Protein AF-A0A6J7H8U6-F1 (afdb_monomer_lite)

Foldseek 3Di:
DWDDDDPDIDDDDPDLVVVLVVVQVVLVVQVPDPPHWFAQWFAEDDDWDDDPNDTDDVRVVRRVQSSVVGDGSWYKYFPVSCVRCVVPQQKDWAWDDWDCDVPDRTTTITTIDTNPVVVVPPPD

Secondary structure (DSSP, 8-state):
-EEEETTEEEE--SSHHHHHHHHHHHHHHHHT-TTSPPPEEEE--S--EEETTEEESHHHHHHHHHHHHPPTTEEEE-HHHHHHHTT-TTEEEEE-PPEEETTEEEE--EEEEE-TTGGGSS--

Organism: NCBI:txid449393

InterPro domains:
  IPR001054 Adenylyl cyclase class-3/4/guanylyl cyclase [PF00211] (2-112)
  IPR001054 Adenylyl cyclase class-3/4/guanylyl cyclase [PS50125] (1-67)
  IPR001054 Adenylyl cyclase class-3/4/guanylyl cyclase [cd07302] (2-106)
  IPR029787 Nucleotide cyclase [G3DSA:3.30.70.1230] (1-112)
  IPR029787 Nucleotide cyclase [SSF55073] (2-111)

pLDDT: mean 91.73, std 11.27, range [37.0, 98.62]

Structure (mmCIF, N/CA/C/O backbone):
data_AF-A0A6J7H8U6-F1
#
_entry.id   AF-A0A6J7H8U6-F1
#
loop_
_atom_site.group_PDB
_atom_site.id
_atom_site.type_symbol
_atom_site.label_atom_id
_atom_site.label_alt_id
_atom_site.label_comp_id
_atom_site.label_asym_id
_atom_site.label_entity_id
_atom_site.label_seq_id
_atom_site.pdbx_PDB_ins_code
_atom_site.Cartn_x
_atom_site.Cartn_y
_atom_site.Cartn_z
_atom_site.occupancy
_atom_site.B_iso_or_equiv
_atom_site.auth_seq_id
_atom_site.auth_comp_id
_atom_site.auth_asym_id
_atom_site.auth_atom_id
_atom_site.pdbx_PDB_model_num
ATOM 1 N N . MET A 1 1 ? 2.751 -12.821 -7.177 1.00 81.94 1 MET A N 1
ATOM 2 C CA . MET A 1 1 ? 3.909 -13.533 -6.568 1.00 81.94 1 MET A CA 1
ATOM 3 C C . MET A 1 1 ? 3.858 -13.295 -5.070 1.00 81.94 1 MET A C 1
ATOM 5 O O . MET A 1 1 ? 3.399 -12.229 -4.696 1.00 81.94 1 MET A O 1
ATOM 9 N N . ILE A 1 2 ? 4.304 -14.237 -4.235 1.00 87.81 2 ILE A N 1
ATOM 10 C CA . ILE A 1 2 ? 4.462 -14.044 -2.783 1.00 87.81 2 ILE A CA 1
ATOM 11 C C . ILE A 1 2 ? 5.887 -14.470 -2.409 1.00 87.81 2 ILE A C 1
ATOM 13 O O . ILE A 1 2 ? 6.356 -15.496 -2.904 1.00 87.81 2 ILE A O 1
ATOM 17 N N . LYS A 1 3 ? 6.579 -13.690 -1.576 1.00 87.38 3 LYS A N 1
ATOM 18 C CA . LYS A 1 3 ? 7.859 -14.070 -0.962 1.00 87.38 3 LYS A CA 1
ATOM 19 C C . LYS A 1 3 ? 7.958 -13.549 0.468 1.00 87.38 3 LYS A C 1
ATOM 21 O O . LYS A 1 3 ? 7.441 -12.477 0.771 1.00 87.38 3 LYS A O 1
ATOM 26 N N . ASN A 1 4 ? 8.696 -14.268 1.303 1.00 87.06 4 ASN A N 1
ATOM 27 C CA . ASN A 1 4 ? 9.028 -13.814 2.650 1.00 87.06 4 ASN A CA 1
ATOM 28 C C . ASN A 1 4 ? 10.321 -12.987 2.615 1.00 87.06 4 ASN A C 1
ATOM 30 O O . ASN A 1 4 ? 11.259 -13.314 1.882 1.00 87.06 4 ASN A O 1
ATOM 34 N N . VAL A 1 5 ? 10.370 -11.920 3.406 1.00 84.12 5 VAL A N 1
ATOM 35 C CA . VAL A 1 5 ? 11.507 -11.008 3.567 1.00 84.12 5 VAL A CA 1
ATOM 36 C C . VAL A 1 5 ? 11.754 -10.842 5.066 1.00 84.12 5 VAL A C 1
ATOM 38 O O . VAL A 1 5 ? 11.316 -9.880 5.683 1.00 84.12 5 VAL A O 1
ATOM 41 N N . GLY A 1 6 ? 12.428 -11.821 5.671 1.00 84.81 6 GLY A N 1
ATOM 42 C CA . GLY A 1 6 ? 12.521 -11.892 7.131 1.00 84.81 6 GLY A CA 1
ATOM 43 C C . GLY A 1 6 ? 11.161 -12.230 7.743 1.00 84.81 6 GLY A C 1
ATOM 44 O O . GLY A 1 6 ? 10.599 -13.275 7.418 1.00 84.81 6 GLY A O 1
ATOM 45 N N . ASP A 1 7 ? 10.661 -11.354 8.610 1.00 85.81 7 ASP A N 1
ATOM 46 C CA . ASP A 1 7 ? 9.324 -11.395 9.212 1.00 85.81 7 ASP A CA 1
ATOM 47 C C . ASP A 1 7 ? 8.245 -10.714 8.350 1.00 85.81 7 ASP A C 1
ATOM 49 O O . ASP A 1 7 ? 7.056 -10.844 8.634 1.00 85.81 7 ASP A O 1
ATOM 53 N N . GLU A 1 8 ? 8.634 -10.029 7.271 1.00 91.19 8 GLU A N 1
ATOM 54 C CA . GLU A 1 8 ? 7.700 -9.415 6.330 1.00 91.19 8 GLU A CA 1
ATOM 55 C C . GLU A 1 8 ? 7.293 -10.385 5.209 1.00 91.19 8 GLU A C 1
ATOM 57 O O . GLU A 1 8 ? 8.053 -11.263 4.788 1.00 91.19 8 GLU A O 1
ATOM 62 N N . VAL A 1 9 ? 6.103 -10.169 4.646 1.00 93.88 9 VAL A N 1
ATOM 63 C CA . VAL A 1 9 ? 5.655 -10.816 3.408 1.00 93.88 9 VAL A CA 1
ATOM 64 C C . VAL A 1 9 ? 5.527 -9.758 2.322 1.00 93.88 9 VAL A C 1
ATOM 66 O O . VAL A 1 9 ? 4.882 -8.728 2.503 1.00 93.88 9 VAL A O 1
ATOM 69 N N . MET A 1 10 ? 6.113 -10.027 1.160 1.00 95.38 10 MET A N 1
ATOM 70 C CA . MET A 1 10 ? 5.916 -9.240 -0.048 1.00 95.38 10 MET A CA 1
ATOM 71 C C . MET A 1 10 ? 5.025 -10.013 -1.012 1.00 95.38 10 MET A C 1
ATOM 73 O O . MET A 1 10 ? 5.324 -11.157 -1.356 1.00 95.38 10 MET A O 1
ATOM 77 N N . PHE A 1 11 ? 3.976 -9.362 -1.508 1.00 96.62 11 PHE A N 1
ATOM 78 C CA . PHE A 1 11 ? 3.115 -9.908 -2.548 1.00 96.62 11 PHE A CA 1
ATOM 79 C C . PHE A 1 11 ? 3.019 -8.978 -3.765 1.00 96.62 11 PHE A C 1
ATOM 81 O O . PHE A 1 11 ? 3.389 -7.806 -3.710 1.00 96.62 11 PHE A O 1
ATOM 88 N N . SER A 1 12 ? 2.540 -9.516 -4.885 1.00 96.25 12 SER A N 1
ATOM 89 C CA . SER A 1 12 ? 2.200 -8.756 -6.088 1.00 96.25 12 SER A CA 1
ATOM 90 C C . SER A 1 12 ? 0.895 -9.250 -6.699 1.00 96.25 12 SER A C 1
ATOM 92 O O . SER A 1 12 ? 0.656 -10.462 -6.741 1.00 96.25 12 SER A O 1
ATOM 94 N N . ALA A 1 13 ? 0.105 -8.306 -7.211 1.00 96.94 13 ALA A N 1
ATOM 95 C CA . ALA A 1 13 ? -1.156 -8.539 -7.906 1.00 96.94 13 ALA A CA 1
ATOM 96 C C . ALA A 1 13 ? -1.113 -7.979 -9.339 1.00 96.94 13 ALA A C 1
ATOM 98 O O . ALA A 1 13 ? -0.186 -7.248 -9.699 1.00 96.94 13 ALA A O 1
ATOM 99 N N . GLN A 1 14 ? -2.093 -8.362 -10.159 1.00 94.81 14 GLN A N 1
ATOM 100 C CA . GLN A 1 14 ? -2.197 -7.922 -11.556 1.00 94.81 14 GLN A CA 1
ATOM 101 C C . GLN A 1 14 ? -2.978 -6.617 -11.722 1.00 94.81 14 GLN A C 1
ATOM 103 O O . GLN A 1 14 ? -2.838 -5.970 -12.758 1.00 94.81 14 GLN A O 1
ATOM 108 N N . THR A 1 15 ? -3.752 -6.225 -10.711 1.00 97.44 15 THR A N 1
ATOM 109 C CA . THR A 1 15 ? -4.544 -4.994 -10.689 1.00 97.44 15 THR A CA 1
ATOM 110 C C . THR A 1 15 ? -4.337 -4.255 -9.358 1.00 97.44 15 THR A C 1
ATOM 112 O O . THR A 1 15 ? -3.969 -4.884 -8.352 1.00 97.44 15 THR A O 1
ATOM 115 N N . PRO A 1 16 ? -4.511 -2.921 -9.326 1.00 98.06 16 PRO A N 1
ATOM 116 C CA . PRO A 1 16 ? -4.464 -2.162 -8.081 1.00 98.06 16 PRO A CA 1
ATOM 117 C C . PRO A 1 16 ? -5.610 -2.544 -7.131 1.00 98.06 16 PRO A C 1
ATOM 119 O O . PRO A 1 16 ? -5.395 -2.558 -5.918 1.00 98.06 16 PRO A O 1
ATOM 122 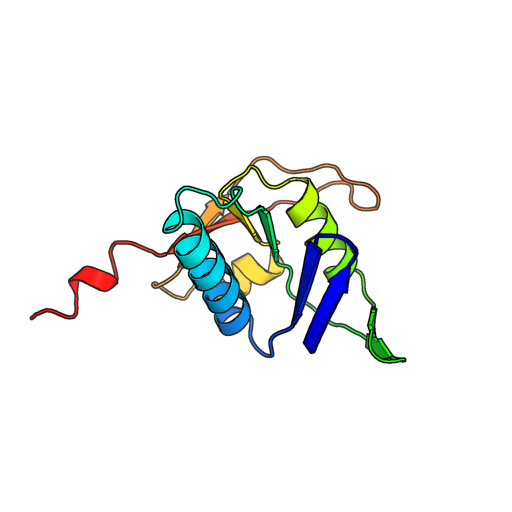N N . GLU A 1 17 ? -6.784 -2.901 -7.653 1.00 98.31 17 GLU A N 1
ATOM 123 C CA . GLU A 1 17 ? -7.949 -3.338 -6.878 1.00 98.31 17 GLU A CA 1
ATOM 124 C C . GLU A 1 17 ? -7.662 -4.656 -6.153 1.00 98.31 17 GLU A C 1
ATOM 126 O O . GLU A 1 17 ? -7.811 -4.724 -4.935 1.00 98.31 17 GLU A O 1
ATOM 131 N N . ASP A 1 18 ? -7.135 -5.670 -6.849 1.00 98.25 18 ASP A N 1
ATOM 132 C CA . ASP A 1 18 ? -6.767 -6.949 -6.222 1.00 98.25 18 ASP A CA 1
ATOM 133 C C . ASP A 1 18 ? -5.738 -6.742 -5.103 1.00 98.25 18 ASP A C 1
ATOM 135 O O . ASP A 1 18 ? -5.834 -7.339 -4.031 1.00 98.25 18 ASP A O 1
ATOM 139 N N . ALA A 1 19 ? -4.747 -5.870 -5.323 1.00 98.31 19 ALA A N 1
ATOM 140 C CA . ALA A 1 19 ? -3.759 -5.552 -4.297 1.00 98.31 19 ALA A CA 1
ATOM 141 C C . ALA A 1 19 ? -4.388 -4.858 -3.077 1.00 98.31 19 ALA A C 1
ATOM 143 O O . ALA A 1 19 ? -3.988 -5.134 -1.943 1.00 98.31 19 ALA A O 1
ATOM 144 N N . ALA A 1 20 ? -5.357 -3.968 -3.304 1.00 98.44 20 ALA A N 1
ATOM 145 C CA . ALA A 1 20 ? -6.109 -3.298 -2.253 1.00 98.44 20 ALA A CA 1
ATOM 146 C C . ALA A 1 20 ? -6.962 -4.289 -1.451 1.00 98.44 20 ALA A C 1
ATOM 148 O O . ALA A 1 20 ? -6.902 -4.263 -0.222 1.00 98.44 20 ALA A O 1
ATOM 149 N N . HIS A 1 21 ? -7.692 -5.186 -2.119 1.00 98.31 21 HIS A N 1
ATOM 150 C CA . HIS A 1 21 ? -8.494 -6.219 -1.462 1.00 98.31 21 HIS A CA 1
ATOM 151 C C . HIS A 1 21 ? -7.633 -7.149 -0.617 1.00 98.31 21 HIS A C 1
ATOM 153 O O . HIS A 1 21 ? -7.901 -7.281 0.569 1.00 98.31 21 HIS A O 1
ATOM 159 N N . ILE A 1 22 ? -6.543 -7.692 -1.173 1.00 98.19 22 ILE A N 1
ATOM 160 C CA . ILE A 1 22 ? -5.626 -8.566 -0.426 1.00 98.19 22 ILE A CA 1
ATOM 161 C C . ILE A 1 22 ? -5.135 -7.873 0.850 1.00 98.19 22 ILE A C 1
ATOM 163 O O . ILE A 1 22 ? -5.122 -8.475 1.919 1.00 98.19 22 ILE A O 1
ATOM 167 N N . ALA A 1 23 ? -4.737 -6.602 0.762 1.00 98.12 23 ALA A N 1
ATOM 168 C CA . ALA A 1 23 ? -4.267 -5.857 1.926 1.00 98.12 23 ALA A CA 1
ATOM 169 C C . ALA A 1 23 ? -5.363 -5.614 2.971 1.00 98.12 23 ALA A C 1
ATOM 171 O O . ALA A 1 23 ? -5.083 -5.686 4.166 1.00 98.12 23 ALA A O 1
ATOM 172 N N . LEU A 1 24 ? -6.584 -5.303 2.531 1.00 97.94 24 LEU A N 1
ATOM 173 C CA . LEU A 1 24 ? -7.728 -5.089 3.415 1.00 97.94 24 LEU A CA 1
ATOM 174 C C . LEU A 1 24 ? -8.151 -6.395 4.091 1.00 97.94 24 LEU A C 1
ATOM 176 O O . LEU A 1 24 ? -8.299 -6.407 5.305 1.00 97.94 24 LEU A O 1
ATOM 180 N N . ASP A 1 25 ? -8.254 -7.487 3.336 1.00 97.31 25 ASP A N 1
ATOM 181 C CA . ASP A 1 25 ? -8.591 -8.817 3.849 1.00 97.31 25 ASP A CA 1
ATOM 182 C C . ASP A 1 25 ? -7.542 -9.306 4.860 1.00 97.31 25 ASP A C 1
ATOM 184 O O . ASP A 1 25 ? -7.892 -9.860 5.898 1.00 97.31 25 ASP A O 1
ATOM 188 N N . LEU A 1 26 ? -6.250 -9.070 4.594 1.00 95.81 26 LEU A N 1
ATOM 189 C CA . LEU A 1 26 ? -5.177 -9.398 5.537 1.00 95.81 26 LEU A CA 1
ATOM 190 C C . LEU A 1 26 ? -5.268 -8.574 6.821 1.00 95.81 26 LEU A C 1
ATOM 192 O O . LEU A 1 26 ? -5.072 -9.122 7.901 1.00 95.81 26 LEU A O 1
ATOM 196 N N . GLN A 1 27 ? -5.547 -7.273 6.713 1.00 95.44 27 GLN A N 1
ATOM 197 C CA . GLN A 1 27 ? -5.718 -6.419 7.885 1.00 95.44 27 GLN A CA 1
ATOM 198 C C . GLN A 1 27 ? -6.916 -6.883 8.720 1.00 95.44 27 GLN A C 1
ATOM 200 O O . GLN A 1 27 ? -6.763 -7.068 9.921 1.00 95.44 27 GLN A O 1
ATOM 205 N N . ASP A 1 28 ? -8.062 -7.135 8.081 1.00 93.88 28 ASP A N 1
ATOM 206 C CA . ASP A 1 28 ? -9.282 -7.602 8.744 1.00 93.88 28 ASP A CA 1
ATOM 207 C C . ASP A 1 28 ? -9.030 -8.949 9.461 1.00 93.88 28 ASP A C 1
ATOM 209 O O . ASP A 1 28 ? -9.332 -9.094 10.643 1.00 93.88 28 ASP A O 1
ATOM 213 N N . ALA A 1 29 ? -8.374 -9.908 8.796 1.00 94.50 29 ALA A N 1
ATOM 214 C CA . ALA A 1 29 ? -8.079 -11.224 9.369 1.00 94.50 29 ALA A CA 1
ATOM 215 C C . ALA A 1 29 ? -7.105 -11.192 10.564 1.00 94.50 29 ALA A C 1
ATOM 217 O O . ALA A 1 29 ? -7.155 -12.081 11.417 1.00 94.50 29 ALA A O 1
ATOM 218 N N . PHE A 1 30 ? -6.196 -10.213 10.617 1.00 93.38 30 PHE A N 1
ATOM 219 C CA . PHE A 1 30 ? -5.288 -10.024 11.754 1.00 93.38 30 PHE A CA 1
ATOM 220 C C . PHE A 1 30 ? -5.959 -9.255 12.892 1.00 93.38 30 PHE A C 1
ATOM 222 O O . PHE A 1 30 ? -5.772 -9.626 14.047 1.00 93.38 30 PHE A O 1
ATOM 229 N N . ASP A 1 31 ? -6.774 -8.245 12.576 1.00 90.50 31 ASP A N 1
ATOM 230 C CA . ASP A 1 31 ? -7.540 -7.476 13.564 1.00 90.50 31 ASP A CA 1
ATOM 231 C C . ASP A 1 31 ? -8.569 -8.366 14.307 1.00 90.50 31 ASP A C 1
ATOM 233 O O . ASP A 1 31 ? -8.928 -8.078 15.449 1.00 90.50 31 ASP A O 1
ATOM 237 N N . GLU A 1 32 ? -9.037 -9.460 13.689 1.00 91.38 32 GLU A N 1
ATOM 238 C CA . GLU A 1 32 ? -9.939 -10.452 14.300 1.00 91.38 32 GLU A CA 1
ATOM 239 C C . GLU A 1 32 ? -9.259 -11.398 15.314 1.00 91.38 32 GLU A C 1
ATOM 241 O O . GL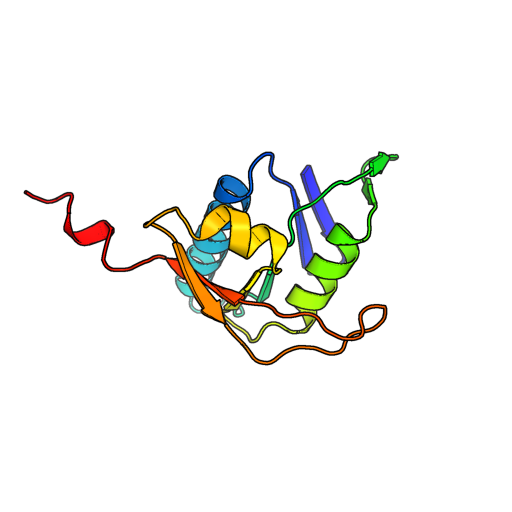U A 1 32 ? -9.952 -12.083 16.069 1.00 91.38 32 GLU A O 1
ATOM 246 N N . GLN A 1 33 ? -7.923 -11.460 15.358 1.00 91.69 33 GLN A N 1
ATOM 247 C CA . GLN A 1 33 ? -7.179 -12.369 16.238 1.00 91.69 33 GLN A CA 1
ATOM 248 C C . GLN A 1 33 ? -6.553 -11.617 17.419 1.00 91.69 33 GLN A C 1
ATOM 250 O O . GLN A 1 33 ? -5.621 -10.841 17.235 1.00 91.69 33 GLN A O 1
ATOM 255 N N . GLU A 1 34 ? -6.998 -11.903 18.650 1.00 85.12 34 GLU A N 1
ATOM 256 C CA . GLU A 1 34 ? -6.521 -11.206 19.865 1.00 85.12 34 GLU A CA 1
ATOM 257 C C . GLU A 1 34 ? -5.001 -11.315 20.104 1.00 85.12 34 GLU A C 1
ATOM 259 O O . GLU A 1 34 ? -4.402 -10.394 20.658 1.00 85.12 34 GLU A O 1
ATOM 264 N N . ASP A 1 35 ? -4.370 -12.411 19.670 1.00 91.06 35 ASP A N 1
ATOM 265 C CA . ASP A 1 35 ? -2.945 -12.689 19.904 1.00 91.06 35 ASP A CA 1
ATOM 266 C C . ASP A 1 35 ? -2.030 -12.293 18.728 1.00 91.06 35 ASP A C 1
ATOM 268 O O . ASP A 1 35 ? -0.817 -12.532 18.773 1.00 91.06 35 ASP A O 1
ATOM 272 N N . MET A 1 36 ? -2.578 -11.706 17.659 1.00 88.69 36 MET A N 1
ATOM 273 C CA . MET A 1 36 ? -1.785 -11.282 16.505 1.00 88.69 36 MET A CA 1
ATOM 274 C C . MET A 1 36 ? -1.325 -9.826 16.632 1.00 88.69 36 MET A C 1
ATOM 276 O O . MET A 1 36 ? -2.074 -8.964 17.089 1.00 88.69 36 MET A O 1
ATOM 280 N N . PRO A 1 37 ? -0.090 -9.504 16.207 1.00 90.00 37 PRO A N 1
ATOM 281 C CA . PRO A 1 37 ? 0.349 -8.123 16.142 1.00 90.00 37 PRO A CA 1
ATOM 282 C C . PRO A 1 37 ? -0.356 -7.385 15.001 1.00 90.00 37 PRO A C 1
ATOM 284 O O . PRO A 1 37 ? -0.501 -7.904 13.894 1.00 90.00 37 PRO A O 1
ATOM 287 N N . ASP A 1 38 ? -0.679 -6.121 15.250 1.00 93.50 38 ASP A N 1
ATOM 288 C CA . ASP A 1 38 ? -1.190 -5.193 14.246 1.00 93.50 38 ASP A CA 1
ATOM 289 C C . ASP A 1 38 ? -0.298 -5.142 12.992 1.00 93.50 38 ASP A C 1
ATOM 291 O O . ASP A 1 38 ? 0.875 -4.735 13.043 1.00 93.50 38 ASP A O 1
ATOM 295 N N . LEU A 1 39 ? -0.883 -5.457 11.835 1.00 95.25 39 LEU A N 1
ATOM 296 C CA . LEU A 1 39 ? -0.177 -5.369 10.562 1.00 95.25 39 LEU A CA 1
ATOM 297 C C . LEU A 1 39 ? 0.146 -3.926 10.166 1.00 95.25 39 LEU A C 1
ATOM 299 O O . LEU A 1 39 ? -0.576 -2.966 10.445 1.00 95.25 39 LEU A O 1
ATOM 303 N N . ARG A 1 40 ? 1.260 -3.789 9.451 1.00 97.44 40 ARG A N 1
ATOM 304 C CA . ARG A 1 40 ? 1.655 -2.574 8.740 1.00 97.44 40 ARG A CA 1
ATOM 305 C C . ARG A 1 40 ? 1.747 -2.927 7.272 1.00 97.44 40 ARG A C 1
ATOM 307 O O . ARG A 1 40 ? 2.523 -3.807 6.913 1.00 97.44 40 ARG A O 1
ATOM 314 N N . VAL A 1 41 ? 0.988 -2.243 6.424 1.00 98.38 41 VAL A N 1
ATOM 315 C CA . VAL A 1 41 ? 0.951 -2.563 4.994 1.00 98.38 41 VAL A CA 1
ATOM 316 C C . VAL A 1 41 ? 1.301 -1.333 4.168 1.00 98.38 41 VAL A C 1
ATOM 318 O O . VAL A 1 41 ? 0.771 -0.241 4.376 1.00 98.38 41 VAL A O 1
ATOM 321 N N . GLY A 1 42 ? 2.206 -1.510 3.210 1.00 98.31 42 GLY A N 1
ATOM 322 C CA . GLY A 1 42 ? 2.568 -0.517 2.208 1.00 98.31 42 GLY A CA 1
ATOM 323 C C . GLY A 1 42 ? 2.334 -1.064 0.807 1.00 98.31 42 GLY A C 1
ATOM 324 O O . GLY A 1 42 ? 2.898 -2.093 0.446 1.00 98.31 42 GLY A O 1
ATOM 325 N N . LEU A 1 43 ? 1.540 -0.359 0.004 1.00 98.56 43 LEU A N 1
ATOM 326 C CA . LEU A 1 43 ? 1.269 -0.712 -1.387 1.00 98.56 43 LEU A CA 1
ATOM 327 C C . LEU A 1 43 ? 1.716 0.411 -2.321 1.00 98.56 43 LEU A C 1
ATOM 329 O O . LEU A 1 43 ? 1.595 1.598 -2.012 1.00 98.56 43 LEU A O 1
ATOM 333 N N . ALA A 1 44 ? 2.226 0.032 -3.484 1.00 98.25 44 ALA A N 1
ATOM 334 C CA . ALA A 1 44 ? 2.579 0.965 -4.540 1.00 98.25 44 ALA A CA 1
ATOM 335 C C . ALA A 1 44 ? 2.280 0.336 -5.899 1.00 98.25 44 ALA A C 1
ATOM 337 O O . ALA A 1 44 ? 2.435 -0.876 -6.068 1.00 98.25 44 ALA A O 1
ATOM 338 N N . TRP A 1 45 ? 1.885 1.166 -6.863 1.00 98.12 45 TRP A N 1
ATOM 339 C CA . TRP A 1 45 ? 1.539 0.717 -8.209 1.00 98.12 45 TRP A CA 1
ATOM 340 C C . TRP A 1 45 ? 2.524 1.243 -9.253 1.00 98.12 45 TRP A C 1
ATOM 342 O O . TRP A 1 45 ? 2.953 2.396 -9.203 1.00 98.12 45 TRP A O 1
ATOM 352 N N . GLY A 1 46 ? 2.917 0.389 -10.199 1.00 97.00 46 GLY A N 1
ATOM 353 C CA . GLY A 1 46 ? 3.848 0.771 -11.256 1.00 97.00 46 GLY A CA 1
ATOM 354 C C . GLY A 1 46 ? 4.626 -0.393 -11.872 1.00 97.00 46 GLY A C 1
ATOM 355 O O . GLY A 1 46 ? 4.467 -1.547 -11.471 1.00 97.00 46 GLY A O 1
ATOM 356 N N . PRO A 1 47 ? 5.493 -0.095 -12.856 1.00 95.69 47 PRO A N 1
ATOM 357 C CA . PRO A 1 47 ? 6.236 -1.111 -13.585 1.00 95.69 47 PRO A CA 1
ATOM 358 C C . PRO A 1 47 ? 7.256 -1.821 -12.691 1.00 95.69 47 PRO A C 1
ATOM 360 O O . PRO A 1 47 ? 7.981 -1.197 -11.911 1.00 95.69 47 PRO A O 1
ATOM 363 N N . VAL A 1 48 ? 7.358 -3.135 -12.880 1.00 95.06 48 VAL A N 1
ATOM 364 C CA . VAL A 1 48 ? 8.345 -3.998 -12.226 1.00 95.06 48 VAL A CA 1
ATOM 365 C C . VAL A 1 48 ? 9.096 -4.827 -13.256 1.00 95.06 48 VAL A C 1
ATOM 367 O O . VAL A 1 48 ? 8.548 -5.227 -14.282 1.00 95.06 48 VAL A O 1
ATOM 370 N N . LEU A 1 49 ? 10.354 -5.126 -12.955 1.00 95.44 49 LEU A N 1
ATOM 371 C CA . LEU A 1 49 ? 11.123 -6.147 -13.649 1.00 95.44 49 LEU A CA 1
ATOM 372 C C . LEU A 1 49 ? 11.109 -7.427 -12.812 1.00 95.44 49 LEU A C 1
ATOM 374 O O . LEU A 1 49 ? 11.640 -7.434 -11.704 1.00 95.44 49 LEU A O 1
ATOM 378 N N . ALA A 1 50 ? 10.558 -8.507 -13.361 1.00 93.56 50 ALA A N 1
ATOM 379 C CA . ALA A 1 50 ? 10.646 -9.834 -12.761 1.00 93.56 50 ALA A CA 1
ATOM 380 C C . ALA A 1 50 ? 11.915 -10.552 -13.246 1.00 93.56 50 ALA A C 1
ATOM 382 O O . ALA A 1 50 ? 12.065 -10.811 -14.442 1.00 93.56 50 ALA A O 1
ATOM 383 N N . ARG A 1 51 ? 12.839 -10.876 -12.337 1.00 92.44 51 ARG A N 1
ATOM 384 C CA . ARG A 1 51 ? 14.046 -11.664 -12.636 1.00 92.44 51 ARG A CA 1
ATOM 385 C C . ARG A 1 51 ? 14.480 -12.499 -11.447 1.00 92.44 51 ARG A C 1
ATOM 387 O O . ARG A 1 51 ? 14.370 -12.058 -10.317 1.00 92.44 51 ARG A O 1
ATOM 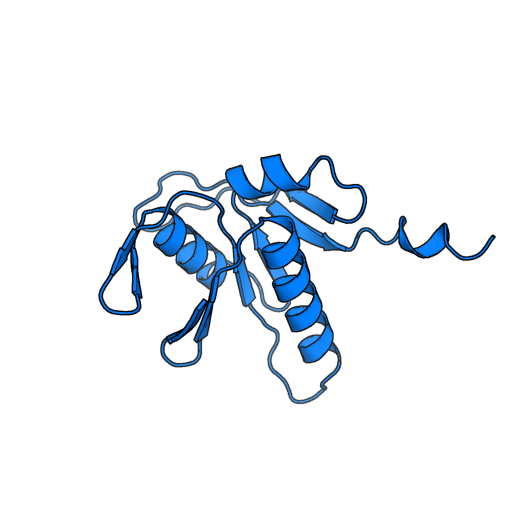394 N N . TYR A 1 52 ? 15.016 -13.687 -11.726 1.00 88.44 52 TYR A N 1
ATOM 395 C CA . TYR A 1 52 ? 15.567 -14.596 -10.710 1.00 88.44 52 TYR A CA 1
ATOM 396 C C . TYR A 1 52 ? 14.597 -14.900 -9.559 1.00 88.44 52 TYR A C 1
ATOM 398 O O . TYR A 1 52 ? 15.012 -15.072 -8.420 1.00 88.44 52 TYR A O 1
ATOM 406 N N . GLY A 1 53 ? 13.296 -14.949 -9.863 1.00 85.88 53 GLY A N 1
ATOM 407 C CA . GLY A 1 53 ? 12.267 -15.144 -8.845 1.00 85.88 53 GLY A CA 1
ATOM 408 C C . GLY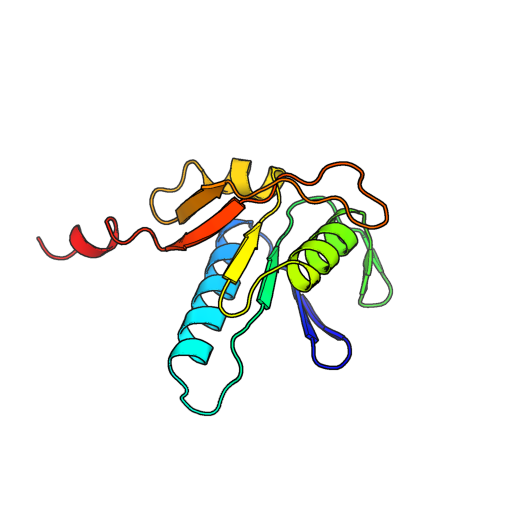 A 1 53 ? 12.091 -13.947 -7.910 1.00 85.88 53 GLY A C 1
ATOM 409 O O . GLY A 1 53 ? 11.618 -14.140 -6.800 1.00 85.88 53 GLY A O 1
ATOM 410 N N . ASP A 1 54 ? 12.467 -12.737 -8.333 1.00 90.81 54 ASP A N 1
ATOM 411 C CA . ASP A 1 54 ? 12.289 -11.500 -7.577 1.00 90.81 54 ASP A CA 1
ATOM 412 C C . ASP A 1 54 ? 11.764 -10.345 -8.455 1.00 90.81 54 ASP A C 1
ATOM 414 O O . ASP A 1 54 ? 11.829 -10.393 -9.688 1.00 90.81 54 ASP A O 1
ATOM 418 N N . LEU A 1 55 ? 11.222 -9.307 -7.814 1.00 93.50 55 LEU A N 1
ATOM 419 C CA . LEU A 1 55 ? 10.728 -8.076 -8.413 1.00 93.50 55 LEU A CA 1
ATOM 420 C C . LEU A 1 55 ? 11.665 -6.909 -8.102 1.00 93.50 55 LEU A C 1
ATOM 422 O O . LEU A 1 55 ? 12.005 -6.633 -6.952 1.00 93.50 55 LEU A O 1
ATOM 426 N N . TYR A 1 56 ? 12.010 -6.164 -9.146 1.00 94.12 56 TYR A N 1
ATOM 427 C CA . TYR A 1 56 ? 12.870 -4.991 -9.069 1.00 94.12 56 TYR A CA 1
ATOM 428 C C . TYR A 1 56 ? 12.157 -3.764 -9.626 1.00 94.12 56 TYR A C 1
ATOM 430 O O . TYR A 1 56 ? 11.421 -3.843 -10.609 1.00 94.12 56 TYR A O 1
ATOM 438 N N . GLY A 1 57 ? 12.419 -2.608 -9.022 1.00 94.06 57 GLY A N 1
ATOM 439 C CA . GLY A 1 57 ? 11.890 -1.328 -9.480 1.00 94.06 57 GLY A CA 1
ATOM 440 C C . GLY A 1 57 ? 11.798 -0.306 -8.356 1.00 94.06 57 GLY A C 1
ATOM 441 O O . GLY A 1 57 ? 11.888 -0.638 -7.172 1.00 94.06 57 GLY A O 1
ATOM 442 N N . SER A 1 58 ? 11.598 0.960 -8.719 1.00 94.56 58 SER A N 1
ATOM 443 C CA . SER A 1 58 ? 11.310 2.016 -7.743 1.00 94.56 58 SER A CA 1
ATOM 444 C C . SER A 1 58 ? 10.037 1.713 -6.951 1.00 94.56 58 SER A C 1
ATOM 446 O O . SER A 1 58 ? 10.024 1.952 -5.749 1.00 94.56 58 SER A O 1
ATOM 448 N N . VAL A 1 59 ? 9.020 1.120 -7.587 1.00 96.06 59 VAL A N 1
ATOM 449 C CA . VAL A 1 59 ? 7.742 0.753 -6.955 1.00 96.06 59 VAL A CA 1
ATOM 450 C C . VAL A 1 59 ? 7.921 -0.209 -5.774 1.00 96.06 59 VAL A C 1
ATOM 452 O O . VAL A 1 59 ? 7.342 0.016 -4.716 1.00 96.06 59 VAL A O 1
ATOM 455 N N . VAL A 1 60 ? 8.818 -1.196 -5.887 1.00 95.38 60 VAL A N 1
ATOM 456 C CA . VAL A 1 60 ? 9.135 -2.138 -4.796 1.00 95.38 60 VAL A CA 1
ATOM 457 C C . VAL A 1 60 ? 9.762 -1.403 -3.612 1.00 95.38 60 VAL A C 1
ATOM 459 O O . VAL A 1 60 ? 9.397 -1.625 -2.459 1.00 95.38 60 VAL A O 1
ATOM 462 N N . ASN A 1 61 ? 10.667 -0.461 -3.895 1.00 95.38 61 ASN A N 1
ATOM 463 C CA . ASN A 1 61 ? 11.267 0.372 -2.858 1.00 95.38 61 ASN A CA 1
ATOM 464 C C . ASN A 1 61 ? 10.230 1.290 -2.197 1.00 95.38 61 ASN A C 1
ATOM 466 O O . ASN A 1 61 ? 10.280 1.467 -0.984 1.00 95.38 61 ASN A O 1
ATOM 470 N N . ILE A 1 62 ? 9.306 1.878 -2.963 1.00 96.94 62 ILE A N 1
ATOM 471 C CA . ILE A 1 62 ? 8.235 2.727 -2.420 1.00 96.94 62 ILE A CA 1
ATOM 472 C C . ILE A 1 62 ? 7.347 1.907 -1.487 1.00 96.94 62 ILE A C 1
ATOM 474 O O . ILE A 1 62 ? 7.169 2.329 -0.348 1.00 96.94 62 ILE A O 1
ATOM 478 N N . ALA A 1 63 ? 6.872 0.735 -1.921 1.00 97.31 63 ALA A N 1
ATOM 479 C CA . ALA A 1 63 ? 6.058 -0.160 -1.098 1.00 97.31 63 ALA A CA 1
ATOM 480 C C . ALA A 1 63 ? 6.750 -0.465 0.241 1.00 97.31 63 ALA A C 1
ATOM 482 O O . ALA A 1 63 ? 6.188 -0.179 1.295 1.00 97.31 63 ALA A O 1
ATOM 483 N N . ALA A 1 64 ? 8.022 -0.880 0.212 1.00 96.06 64 ALA A N 1
ATOM 484 C CA . ALA A 1 64 ? 8.798 -1.132 1.428 1.00 96.06 64 ALA A CA 1
ATOM 485 C C . ALA A 1 64 ? 8.914 0.109 2.336 1.00 96.06 64 ALA A C 1
ATOM 487 O O . ALA A 1 64 ? 8.770 0.019 3.554 1.00 96.06 64 ALA A O 1
ATOM 488 N N . ARG A 1 65 ? 9.141 1.305 1.769 1.00 96.38 65 ARG A N 1
ATOM 489 C CA . ARG A 1 65 ? 9.199 2.548 2.562 1.00 96.38 65 ARG A CA 1
ATOM 490 C C . ARG A 1 65 ? 7.853 2.931 3.160 1.00 96.38 65 ARG A C 1
ATOM 492 O O . ARG A 1 65 ? 7.839 3.497 4.254 1.00 96.38 65 ARG A O 1
ATOM 499 N N . LEU A 1 66 ? 6.758 2.660 2.458 1.00 97.69 66 LEU A N 1
ATOM 500 C CA . LEU A 1 66 ? 5.411 2.867 2.972 1.00 97.69 66 LEU A CA 1
ATOM 501 C C . LEU A 1 66 ? 5.128 1.909 4.127 1.00 97.69 66 LEU A C 1
ATOM 503 O O . LEU A 1 66 ? 4.720 2.391 5.177 1.00 97.69 66 LEU A O 1
ATOM 507 N N . THR A 1 67 ? 5.463 0.622 3.995 1.00 97.25 67 THR A N 1
ATOM 508 C CA . THR A 1 67 ? 5.346 -0.374 5.073 1.00 97.25 67 THR A CA 1
ATOM 509 C C . THR A 1 67 ? 6.099 0.069 6.325 1.00 97.25 67 THR A C 1
ATOM 511 O O . THR A 1 67 ? 5.508 0.180 7.397 1.00 97.25 67 THR A O 1
ATOM 514 N N . SER A 1 68 ? 7.379 0.445 6.194 1.00 95.38 68 SER A N 1
ATOM 515 C CA . SER A 1 68 ? 8.178 0.904 7.342 1.00 95.38 68 SER A CA 1
ATOM 516 C C . SER A 1 68 ? 7.648 2.191 7.988 1.00 95.38 68 SER A C 1
ATOM 518 O O . SER A 1 68 ? 7.969 2.474 9.140 1.00 95.38 68 SER A O 1
ATOM 520 N N . SER A 1 69 ? 6.886 3.000 7.246 1.00 96.19 69 SER A N 1
ATOM 521 C CA . SER A 1 69 ? 6.340 4.277 7.722 1.00 96.19 69 SER A CA 1
ATOM 522 C C . SER A 1 69 ? 4.885 4.182 8.182 1.00 96.19 69 SER A C 1
ATOM 524 O O . SER A 1 69 ? 4.354 5.161 8.710 1.00 96.19 69 SER A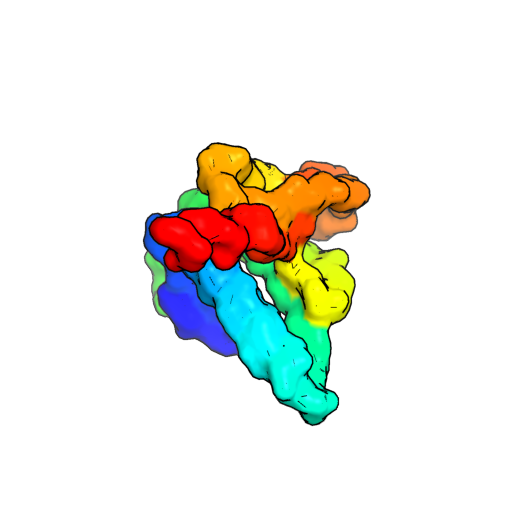 O 1
ATOM 526 N N . ALA A 1 70 ? 4.224 3.052 7.938 1.00 97.06 70 ALA A N 1
ATOM 527 C CA . ALA A 1 70 ? 2.854 2.823 8.348 1.00 97.06 70 ALA A CA 1
ATOM 528 C C . ALA A 1 70 ? 2.785 2.670 9.871 1.00 97.06 70 ALA A C 1
ATOM 530 O O . ALA A 1 70 ? 3.665 2.084 10.508 1.00 97.06 70 ALA A O 1
ATOM 531 N N . ASN A 1 71 ? 1.718 3.209 10.454 1.00 96.69 71 ASN A N 1
ATOM 532 C CA . ASN A 1 71 ? 1.393 2.913 11.843 1.00 96.69 71 ASN A CA 1
ATOM 533 C C . ASN A 1 71 ? 0.832 1.482 11.927 1.00 96.69 71 ASN A C 1
ATOM 535 O O . ASN A 1 71 ? 0.277 1.004 10.932 1.00 96.69 71 ASN A O 1
ATOM 539 N N . PRO A 1 72 ? 0.924 0.819 13.091 1.00 96.50 72 PRO A N 1
ATOM 540 C CA . PRO A 1 72 ? 0.195 -0.425 13.332 1.00 96.50 72 PRO A CA 1
ATOM 541 C C . PRO A 1 72 ? -1.294 -0.283 12.964 1.00 96.50 72 PRO A C 1
ATOM 543 O O . PRO A 1 72 ? -1.890 0.774 13.209 1.00 96.50 72 PRO A O 1
ATOM 546 N N . GLY A 1 73 ? -1.860 -1.294 12.304 1.00 96.38 73 GLY A N 1
ATOM 547 C CA . GLY A 1 73 ? -3.263 -1.324 11.891 1.00 96.38 73 GLY A CA 1
ATOM 548 C C . GLY A 1 73 ? -3.565 -0.450 10.672 1.00 96.38 73 GLY A C 1
ATOM 549 O O . GLY A 1 73 ? -4.678 0.070 10.528 1.00 96.38 73 GLY A O 1
ATOM 550 N N . THR A 1 74 ? -2.560 -0.139 9.841 1.00 97.56 74 THR A N 1
ATOM 551 C CA . THR A 1 74 ? -2.757 0.775 8.708 1.00 97.56 74 THR A CA 1
ATOM 552 C C . THR A 1 74 ? -2.145 0.303 7.402 1.00 97.56 74 THR A C 1
ATOM 554 O O . THR A 1 74 ? -1.022 -0.196 7.342 1.00 97.56 74 THR A O 1
ATOM 557 N N . ILE A 1 75 ? -2.892 0.595 6.336 1.00 98.62 75 ILE A N 1
ATOM 558 C C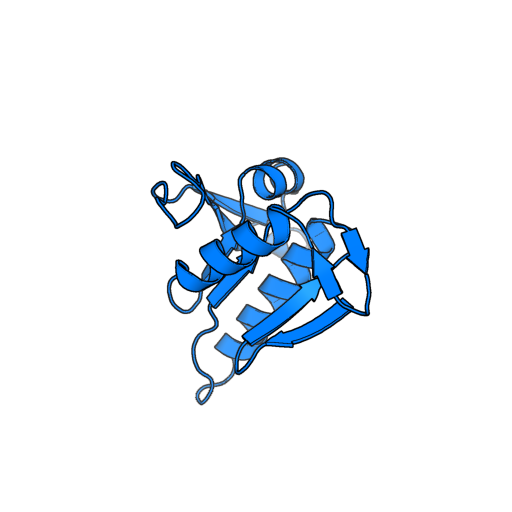A . ILE A 1 75 ? -2.488 0.410 4.949 1.00 98.62 75 ILE A CA 1
ATOM 559 C C . ILE A 1 75 ? -2.182 1.782 4.347 1.00 98.62 75 ILE A C 1
ATOM 561 O O . ILE A 1 75 ? -3.056 2.656 4.294 1.00 98.62 75 ILE A O 1
ATOM 565 N N . LEU A 1 76 ? -0.945 1.981 3.896 1.00 98.62 76 LEU A N 1
ATOM 566 C CA . LEU A 1 76 ? -0.525 3.155 3.136 1.00 98.62 76 LEU A CA 1
ATOM 567 C C . LEU A 1 76 ? -0.366 2.803 1.658 1.00 98.62 76 LEU A C 1
ATOM 569 O O . LEU A 1 76 ? 0.310 1.839 1.318 1.00 98.62 76 LEU A O 1
ATOM 573 N N . VAL A 1 77 ? -0.933 3.633 0.787 1.00 98.62 77 VAL A N 1
ATOM 574 C CA . VAL A 1 77 ? -0.801 3.531 -0.671 1.00 98.62 77 VAL A CA 1
ATOM 575 C C . VAL A 1 77 ? -0.051 4.740 -1.225 1.00 98.62 77 VAL A C 1
ATOM 577 O O . VAL A 1 77 ? -0.138 5.846 -0.675 1.00 98.62 77 VAL A O 1
ATOM 580 N N . ASP A 1 78 ? 0.697 4.548 -2.308 1.00 98.00 78 ASP A N 1
ATOM 581 C CA . ASP A 1 78 ? 1.357 5.641 -3.020 1.00 98.00 78 ASP A CA 1
ATOM 582 C C . ASP A 1 78 ? 0.374 6.465 -3.875 1.00 98.00 78 ASP A C 1
ATOM 584 O O . ASP A 1 78 ? -0.816 6.158 -3.981 1.00 98.00 78 ASP A O 1
ATOM 588 N N . THR A 1 79 ? 0.852 7.570 -4.458 1.00 97.00 79 THR A N 1
ATOM 589 C CA . THR A 1 79 ? -0.004 8.461 -5.258 1.00 97.00 79 THR A CA 1
ATOM 590 C C . THR A 1 79 ? -0.551 7.759 -6.497 1.00 97.00 79 THR A C 1
ATOM 592 O O . THR A 1 79 ? -1.716 7.954 -6.815 1.00 97.00 79 THR A O 1
ATOM 595 N N . VAL A 1 80 ? 0.263 6.935 -7.169 1.00 97.62 80 VAL A N 1
ATOM 596 C CA . VAL A 1 80 ? -0.160 6.247 -8.396 1.00 97.62 80 VAL A CA 1
ATOM 597 C C . VAL A 1 80 ? -1.311 5.301 -8.079 1.00 97.62 80 VAL A C 1
ATOM 599 O O . VAL A 1 80 ? -2.362 5.391 -8.697 1.00 97.62 80 VAL A O 1
ATOM 602 N N . MET A 1 81 ? -1.169 4.474 -7.044 1.00 98.12 81 MET A N 1
ATOM 603 C CA . MET A 1 81 ? -2.244 3.584 -6.616 1.00 98.12 81 MET A CA 1
ATOM 604 C C . MET A 1 81 ? -3.481 4.347 -6.124 1.00 98.12 81 MET A C 1
ATOM 606 O O . MET A 1 81 ? -4.604 3.922 -6.368 1.00 98.12 81 MET A O 1
ATOM 610 N N . THR A 1 82 ? -3.302 5.501 -5.473 1.00 98.19 82 THR A N 1
ATOM 611 C CA . THR A 1 82 ? -4.429 6.378 -5.106 1.00 98.19 82 THR A CA 1
ATOM 612 C C . THR A 1 82 ? -5.213 6.812 -6.347 1.00 98.19 82 THR A C 1
ATOM 614 O O . THR A 1 82 ? -6.440 6.820 -6.322 1.00 98.19 82 THR A O 1
ATOM 617 N N . ASP A 1 83 ? -4.517 7.183 -7.421 1.00 98.00 83 ASP A N 1
ATOM 618 C CA . ASP A 1 83 ? -5.139 7.668 -8.652 1.00 98.00 83 ASP A CA 1
ATOM 619 C C . ASP A 1 83 ? -5.912 6.584 -9.407 1.00 98.00 83 ASP A C 1
ATOM 621 O O . ASP A 1 83 ? -6.950 6.899 -9.995 1.00 98.00 83 ASP A O 1
ATOM 625 N N . GLU A 1 84 ? -5.455 5.334 -9.333 1.00 98.06 84 GLU A N 1
ATOM 626 C CA . GLU A 1 84 ? -6.194 4.180 -9.854 1.00 98.06 84 GLU A CA 1
ATOM 627 C C . GLU A 1 84 ? -7.463 3.922 -9.022 1.00 98.06 84 GLU A C 1
ATOM 629 O O . GLU A 1 84 ? -8.570 3.900 -9.554 1.00 98.06 84 GLU A O 1
ATOM 634 N N . LEU A 1 85 ? -7.331 3.850 -7.692 1.00 98.12 85 LEU A N 1
ATOM 635 C CA . LEU A 1 85 ? -8.420 3.429 -6.802 1.00 98.12 85 LEU A CA 1
ATOM 636 C C . LEU A 1 85 ? -9.487 4.504 -6.537 1.00 98.12 85 LEU A C 1
ATOM 638 O O . LEU A 1 85 ? -10.597 4.177 -6.130 1.00 98.12 85 LEU A O 1
ATOM 642 N N . ARG A 1 86 ? -9.190 5.800 -6.725 1.00 96.44 86 ARG A N 1
ATOM 643 C CA . ARG A 1 86 ? -10.079 6.903 -6.282 1.00 96.44 86 ARG A CA 1
ATOM 644 C C . ARG A 1 86 ? -11.460 6.942 -6.943 1.00 96.44 86 ARG A C 1
ATOM 646 O O . ARG A 1 86 ? -12.321 7.682 -6.468 1.00 96.44 86 ARG A O 1
ATOM 653 N N . HIS A 1 87 ? -11.643 6.250 -8.065 1.00 94.56 87 HIS A N 1
ATOM 654 C CA . HIS A 1 87 ? -12.917 6.221 -8.789 1.00 94.56 87 HIS A CA 1
ATOM 655 C C . HIS A 1 87 ? -13.816 5.073 -8.341 1.00 94.56 87 HIS A C 1
ATOM 657 O O . HIS A 1 87 ? -15.014 5.107 -8.621 1.00 94.56 87 HIS A O 1
ATOM 663 N N . ASP A 1 88 ? -13.259 4.088 -7.640 1.00 95.88 88 ASP A N 1
ATOM 664 C CA . ASP A 1 88 ? -14.035 3.003 -7.076 1.00 95.88 88 ASP A CA 1
ATOM 665 C C . ASP A 1 88 ? -14.609 3.427 -5.720 1.00 95.88 88 ASP A C 1
ATOM 667 O O . ASP A 1 88 ? -13.902 3.804 -4.782 1.00 95.88 88 ASP A O 1
ATOM 671 N N . SER A 1 89 ? -15.936 3.375 -5.628 1.00 95.06 89 SER A N 1
ATOM 672 C CA . SER A 1 89 ? -16.669 3.729 -4.420 1.00 95.06 89 SER A CA 1
ATOM 673 C C . SER A 1 89 ? -16.444 2.762 -3.256 1.00 95.06 89 SER A C 1
ATOM 675 O O . SER A 1 89 ? -16.786 3.113 -2.127 1.00 95.06 89 SER A O 1
ATOM 677 N N . GLU A 1 90 ? -15.889 1.571 -3.485 1.00 96.56 90 GLU A N 1
ATOM 678 C CA . GLU A 1 90 ? -15.527 0.635 -2.423 1.00 96.56 90 GLU A CA 1
ATOM 679 C C . GLU A 1 90 ? -14.368 1.150 -1.562 1.00 96.56 90 GLU A C 1
ATOM 681 O O . GLU A 1 90 ? -14.332 0.894 -0.355 1.00 96.56 90 GLU A O 1
ATOM 686 N N . PHE A 1 91 ? -13.445 1.928 -2.129 1.00 97.75 91 PHE A N 1
ATOM 687 C CA . PHE A 1 91 ? -12.246 2.358 -1.418 1.00 97.75 91 PHE A CA 1
ATOM 688 C C . PHE A 1 91 ? -12.395 3.761 -0.829 1.00 97.75 91 PHE A C 1
ATOM 690 O O . PHE A 1 91 ? -12.798 4.726 -1.475 1.00 97.75 91 PHE A O 1
ATOM 697 N N . TYR A 1 92 ? -12.007 3.904 0.437 1.00 97.75 92 TYR A N 1
ATOM 698 C CA . TYR A 1 92 ? -11.866 5.192 1.101 1.00 97.75 92 TYR A CA 1
ATOM 699 C C . TYR A 1 92 ? -10.386 5.546 1.262 1.00 97.75 92 TYR A C 1
ATOM 701 O O . TYR A 1 92 ? -9.656 4.927 2.040 1.00 97.75 92 TYR A O 1
ATOM 709 N N . LEU A 1 93 ? -9.959 6.592 0.553 1.00 98.12 93 LEU A N 1
ATOM 710 C CA . LEU A 1 93 ? -8.582 7.082 0.536 1.00 98.12 93 LEU A CA 1
ATOM 711 C C . LEU A 1 93 ? -8.482 8.392 1.319 1.00 98.12 93 LEU A C 1
ATOM 713 O O . LEU A 1 93 ? -9.116 9.393 0.983 1.00 98.12 93 LEU A O 1
ATOM 717 N N . LYS A 1 94 ? -7.655 8.414 2.368 1.00 97.69 94 LYS A N 1
ATOM 718 C CA . LYS A 1 94 ? -7.423 9.615 3.184 1.00 97.69 94 LYS A CA 1
ATOM 719 C C . LYS A 1 94 ? -5.975 10.066 3.086 1.00 97.69 94 LYS A C 1
ATOM 721 O O . LYS A 1 94 ? -5.086 9.339 3.514 1.00 97.69 94 LYS A O 1
ATOM 726 N N . SER A 1 95 ? -5.736 11.287 2.610 1.00 96.88 95 SER A N 1
ATOM 727 C CA . SER A 1 95 ? -4.377 11.837 2.548 1.00 96.88 95 SER A CA 1
ATOM 728 C C . SER A 1 95 ? -3.730 11.896 3.933 1.00 96.88 95 SER A C 1
ATOM 730 O O . SER A 1 95 ? -4.380 12.254 4.923 1.00 96.88 95 SER A O 1
ATOM 732 N N . VAL A 1 96 ? -2.447 11.542 3.999 1.00 96.06 96 VAL A N 1
ATOM 733 C CA . VAL A 1 96 ? -1.623 11.662 5.206 1.00 96.06 96 VAL A CA 1
ATOM 734 C C . VAL A 1 96 ? -0.452 12.621 4.976 1.00 96.06 96 VAL A C 1
ATOM 736 O O . VAL A 1 96 ? -0.198 13.091 3.865 1.00 96.06 96 VAL A O 1
ATOM 739 N N . ARG A 1 97 ? 0.276 12.954 6.048 1.00 93.81 97 ARG A N 1
ATOM 740 C CA . ARG A 1 97 ? 1.444 13.839 5.964 1.00 93.81 97 ARG A CA 1
ATOM 741 C C . ARG A 1 97 ? 2.472 13.267 4.984 1.00 93.81 97 ARG A C 1
ATOM 743 O O . ARG A 1 97 ? 2.794 12.084 5.037 1.00 93.81 97 ARG A O 1
ATOM 750 N N . SER A 1 98 ? 3.029 14.128 4.130 1.00 93.88 98 SER A N 1
ATOM 751 C CA . SER A 1 98 ? 4.095 13.718 3.215 1.00 93.88 98 SER A CA 1
ATOM 752 C C . SER A 1 98 ? 5.306 13.175 3.974 1.00 93.88 98 SER A C 1
ATOM 754 O O . SER A 1 98 ? 5.760 13.782 4.948 1.00 93.88 98 SER A O 1
ATOM 756 N N . LEU A 1 99 ? 5.855 12.072 3.477 1.00 91.81 99 LEU A N 1
ATOM 757 C CA . LEU A 1 99 ? 6.995 11.379 4.060 1.00 91.81 99 LEU A CA 1
ATOM 758 C C . LEU A 1 99 ? 8.277 11.731 3.304 1.00 91.81 99 LEU A C 1
ATOM 760 O O . LEU A 1 99 ? 8.287 11.842 2.074 1.00 91.81 99 LEU A O 1
ATOM 764 N N . ARG A 1 100 ? 9.371 11.886 4.051 1.00 91.12 100 ARG A N 1
ATOM 765 C CA . ARG A 1 100 ? 10.731 11.927 3.505 1.00 91.12 100 ARG A CA 1
ATOM 766 C C . ARG A 1 100 ? 11.403 10.622 3.878 1.00 91.12 100 ARG A C 1
ATOM 768 O O . ARG A 1 100 ? 11.590 10.354 5.059 1.00 91.12 100 ARG A O 1
ATOM 775 N N . VAL A 1 101 ? 11.750 9.823 2.883 1.00 88.38 101 VAL A N 1
ATOM 776 C CA . VAL A 1 101 ? 12.354 8.505 3.089 1.00 88.38 101 VAL A CA 1
ATOM 777 C C . VAL A 1 101 ? 13.594 8.373 2.217 1.00 88.38 101 VAL A C 1
ATOM 779 O O . VAL A 1 101 ? 13.776 9.112 1.248 1.00 88.38 101 VAL A O 1
ATOM 782 N N . LYS A 1 102 ? 14.477 7.431 2.551 1.00 83.44 102 LYS A N 1
ATOM 783 C CA . LYS A 1 102 ? 15.691 7.187 1.765 1.00 83.44 102 LYS A CA 1
ATOM 784 C C . LYS A 1 102 ? 15.328 6.926 0.296 1.00 83.44 102 LYS A C 1
ATOM 786 O O . LYS A 1 102 ? 14.555 6.014 0.011 1.00 83.44 102 LYS A O 1
ATOM 791 N N . GLY A 1 103 ? 15.904 7.717 -0.608 1.00 86.19 103 GLY A N 1
ATOM 792 C CA . GLY A 1 103 ? 15.663 7.639 -2.054 1.00 86.19 103 GLY A CA 1
ATOM 793 C C . GLY A 1 103 ? 14.479 8.468 -2.567 1.00 86.19 103 GLY A C 1
ATOM 794 O O . GLY A 1 103 ? 14.350 8.611 -3.777 1.00 86.19 103 GLY A O 1
ATOM 795 N N . PHE A 1 104 ? 13.652 9.057 -1.690 1.00 85.56 104 PHE A N 1
ATOM 796 C CA . PHE A 1 104 ? 12.476 9.838 -2.091 1.00 85.56 104 PHE A CA 1
ATOM 797 C C . PHE A 1 104 ? 12.285 11.083 -1.213 1.00 85.56 104 PHE A C 1
ATOM 799 O O . PHE A 1 104 ? 11.938 11.007 -0.032 1.00 85.56 104 PHE A O 1
ATOM 806 N N . HIS A 1 105 ? 12.452 12.266 -1.812 1.00 77.12 105 HIS A N 1
ATOM 807 C CA . HIS A 1 105 ? 12.357 13.543 -1.095 1.00 77.12 105 HIS A CA 1
ATOM 808 C C . HIS A 1 105 ? 10.937 13.917 -0.655 1.00 77.12 105 HIS A C 1
ATOM 810 O O . HIS A 1 105 ? 10.784 14.752 0.239 1.00 77.12 105 HIS A O 1
ATOM 816 N N . LYS A 1 106 ? 9.899 13.354 -1.286 1.00 87.75 106 LYS A N 1
ATOM 817 C CA . LYS A 1 106 ? 8.501 13.666 -0.970 1.00 87.75 106 LYS A CA 1
ATOM 818 C C . LYS A 1 106 ? 7.554 12.574 -1.472 1.00 87.75 106 LYS A C 1
ATOM 820 O O . LYS A 1 106 ? 7.045 12.668 -2.584 1.00 87.75 106 LYS A O 1
ATOM 825 N N . LEU A 1 107 ? 7.286 11.571 -0.641 1.00 92.81 107 LEU A N 1
ATOM 826 C CA . LEU A 1 107 ? 6.156 10.663 -0.855 1.00 92.81 107 LEU A CA 1
ATOM 827 C C . LEU A 1 107 ? 4.890 11.298 -0.279 1.00 92.81 107 LEU A C 1
ATOM 829 O O . LEU A 1 107 ? 4.931 11.887 0.803 1.00 92.81 107 LEU A O 1
ATOM 833 N N . LYS A 1 108 ? 3.766 11.200 -0.991 1.00 95.75 108 LYS A N 1
ATOM 834 C CA . LYS A 1 108 ? 2.459 11.716 -0.558 1.00 95.75 108 LYS A CA 1
ATOM 835 C C . LYS A 1 108 ? 1.469 10.555 -0.410 1.00 95.75 108 LYS A C 1
ATOM 837 O O . LYS A 1 108 ? 0.636 10.374 -1.292 1.00 95.75 108 LYS A O 1
ATOM 842 N N . PRO A 1 109 ? 1.584 9.744 0.651 1.00 97.50 109 PRO A N 1
ATOM 843 C CA . PRO A 1 109 ? 0.732 8.579 0.759 1.00 97.50 109 PRO A CA 1
ATOM 844 C C . PRO A 1 109 ? -0.707 8.945 1.103 1.00 97.50 109 PRO A C 1
ATOM 846 O O . PRO A 1 109 ? -0.998 10.016 1.654 1.00 97.50 109 PRO A O 1
ATOM 849 N N . HIS A 1 110 ? -1.588 7.991 0.834 1.00 98.56 110 HIS A N 1
ATOM 850 C CA . HIS A 1 110 ? -2.944 7.963 1.355 1.00 98.56 110 HIS A CA 1
ATOM 851 C C . HIS A 1 110 ? -3.106 6.726 2.228 1.00 98.56 110 HIS A C 1
ATOM 853 O O . HIS A 1 110 ? -2.492 5.692 1.988 1.00 98.56 110 HIS A O 1
ATOM 859 N N . ARG A 1 111 ? -3.928 6.837 3.266 1.00 98.31 111 ARG A N 1
ATOM 860 C CA . ARG A 1 111 ? -4.398 5.681 4.014 1.00 98.31 111 ARG A CA 1
ATOM 861 C C . ARG A 1 111 ? -5.586 5.080 3.279 1.00 98.31 111 ARG A C 1
ATOM 863 O O . ARG A 1 111 ? -6.551 5.805 3.031 1.00 98.31 111 ARG A O 1
ATOM 870 N N . LEU A 1 112 ? -5.509 3.789 2.991 1.00 98.56 112 LEU A N 1
ATOM 871 C CA . LEU A 1 112 ? -6.584 3.003 2.395 1.00 98.56 112 LEU A CA 1
ATOM 872 C C . LEU A 1 112 ? -7.459 2.387 3.495 1.00 98.56 112 LEU A C 1
ATOM 874 O O . LEU A 1 112 ? -6.946 1.947 4.525 1.00 98.56 112 LEU A O 1
ATOM 878 N N . LYS A 1 113 ? -8.777 2.389 3.286 1.00 97.50 113 LYS A N 1
ATOM 879 C CA . LYS A 1 113 ? -9.784 1.673 4.083 1.00 97.50 113 LYS A CA 1
ATOM 880 C C . LYS A 1 113 ? -10.939 1.237 3.182 1.00 97.50 113 LYS A C 1
ATOM 882 O O . LYS A 1 113 ? -11.171 1.879 2.161 1.00 97.50 113 LYS A O 1
ATOM 887 N N . ARG A 1 114 ? -11.731 0.250 3.613 1.00 96.00 114 ARG A N 1
ATOM 888 C CA . ARG A 1 114 ? -13.062 0.015 3.029 1.00 96.00 114 ARG A CA 1
ATOM 889 C C . ARG A 1 114 ? -13.971 1.218 3.262 1.00 96.00 114 ARG A C 1
ATOM 891 O O . ARG A 1 114 ? -13.975 1.822 4.343 1.00 96.00 114 ARG A O 1
ATOM 898 N N . ASN A 1 115 ? -14.776 1.551 2.267 1.00 93.12 115 ASN A N 1
ATOM 899 C CA . ASN A 1 115 ? -15.821 2.546 2.386 1.00 93.12 115 ASN A CA 1
ATOM 900 C C . ASN A 1 115 ? -17.061 1.916 3.033 1.00 93.12 115 ASN A C 1
ATOM 902 O O . ASN A 1 115 ? -17.789 1.137 2.425 1.00 93.12 115 ASN A O 1
ATOM 906 N N . LYS A 1 116 ? -17.345 2.300 4.283 1.00 81.12 116 LYS A N 1
ATOM 907 C CA . LYS A 1 116 ? -18.480 1.768 5.060 1.00 81.12 116 LYS A CA 1
ATOM 908 C C . LYS A 1 116 ? -19.859 2.062 4.450 1.00 81.12 116 LYS A C 1
ATOM 910 O O . LYS A 1 116 ? -20.845 1.489 4.894 1.00 81.12 116 LYS A O 1
ATOM 915 N N . ARG A 1 117 ? -19.950 2.963 3.465 1.00 73.62 117 ARG A N 1
ATOM 916 C CA . ARG A 1 117 ? -21.216 3.322 2.804 1.00 73.62 117 ARG A CA 1
ATOM 917 C C . ARG A 1 117 ? -21.647 2.331 1.723 1.00 73.62 117 ARG A C 1
ATOM 919 O O . ARG A 1 117 ? -22.829 2.281 1.409 1.00 73.62 117 ARG A O 1
ATOM 926 N N . THR A 1 118 ? -20.723 1.555 1.166 1.00 62.19 118 THR A N 1
ATOM 927 C CA . THR A 1 118 ? -21.007 0.664 0.030 1.00 62.19 118 THR A CA 1
ATOM 928 C C . THR A 1 118 ? -21.706 -0.622 0.484 1.00 62.19 118 THR A C 1
ATOM 930 O O . THR A 1 118 ? -22.565 -1.129 -0.225 1.00 62.19 118 THR A O 1
ATOM 933 N N . GLY A 1 119 ? -21.451 -1.076 1.718 1.00 55.69 119 GLY A N 1
ATOM 934 C CA . GLY A 1 119 ? -22.106 -2.251 2.314 1.00 55.69 119 GLY A CA 1
ATOM 935 C C . GLY A 1 119 ? -23.573 -2.060 2.729 1.00 55.69 119 GLY A C 1
ATOM 936 O O . GLY A 1 119 ? -24.236 -3.040 3.030 1.00 55.69 119 GLY A O 1
ATOM 937 N N . GLN A 1 120 ? -24.103 -0.830 2.732 1.00 52.88 120 GLN A N 1
ATOM 938 C CA . GLN A 1 120 ? -25.503 -0.553 3.105 1.00 52.88 120 GLN A CA 1
ATOM 939 C C . GLN A 1 120 ? -26.477 -0.563 1.912 1.00 52.88 120 GLN A C 1
ATOM 941 O O . GLN A 1 120 ? -27.667 -0.359 2.107 1.00 52.88 120 GLN A O 1
ATOM 946 N N . ARG A 1 121 ? -25.993 -0.757 0.676 1.00 52.97 121 ARG A N 1
ATOM 947 C CA . ARG A 1 121 ? -26.820 -0.722 -0.549 1.00 52.97 121 ARG A CA 1
ATOM 948 C C . ARG A 1 121 ? -27.245 -2.098 -1.075 1.00 52.97 121 ARG A C 1
ATOM 950 O O . ARG A 1 121 ? -27.948 -2.145 -2.076 1.00 52.97 121 ARG A O 1
ATOM 957 N N . SER A 1 122 ? -26.820 -3.183 -0.429 1.00 49.41 122 SER A N 1
ATOM 958 C CA . SER A 1 122 ? -27.070 -4.562 -0.883 1.00 49.41 122 SER A CA 1
ATOM 959 C C . SER A 1 122 ? -28.210 -5.268 -0.130 1.00 49.41 122 SER A C 1
ATOM 961 O O . SER A 1 122 ? -28.431 -6.453 -0.354 1.00 49.41 122 SER A O 1
ATOM 963 N N . GLU A 1 123 ? -28.924 -4.556 0.750 1.00 43.94 123 GLU A N 1
ATOM 964 C CA . GLU A 1 123 ? -30.070 -5.053 1.532 1.00 43.94 123 GLU A CA 1
ATOM 965 C C . GLU A 1 123 ? -31.353 -4.238 1.243 1.00 43.94 123 GLU A C 1
ATOM 967 O O . GLU A 1 123 ? -32.027 -3.789 2.166 1.00 43.94 123 GLU A O 1
ATOM 972 N N . GLU A 1 124 ? -31.688 -4.013 -0.034 1.00 37.00 124 GLU A N 1
ATOM 973 C CA . GLU A 1 124 ? -33.016 -3.532 -0.476 1.00 37.00 124 GLU A CA 1
ATOM 974 C C . GLU A 1 124 ? -33.509 -4.308 -1.703 1.00 37.00 124 GLU A C 1
ATOM 976 O O . GLU A 1 124 ? -32.697 -4.536 -2.632 1.00 37.00 124 GLU A O 1
#

Sequence (124 aa):
MIKNVGDEVMFSAQTPEDAAHIALDLQDAFDEQEDMPDLRVGLAWGPVLARYGDLYGSVVNIAARLTSSANPGTILVDTVMTDELRHDSEFYLKSVRSLRVKGFHKLKPHRLKRNKRTGQRSEE

Radius of gyration: 14.77 Å; chains: 1; bounding box: 49×29×34 Å